Protein AF-A0A9E5NCB4-F1 (afdb_monomer_lite)

Structure (mmCIF, N/CA/C/O backbone):
data_AF-A0A9E5NCB4-F1
#
_entry.id   AF-A0A9E5NCB4-F1
#
loop_
_atom_site.group_PDB
_atom_site.id
_atom_site.type_symbol
_atom_site.label_atom_id
_atom_site.label_alt_id
_atom_site.label_comp_id
_atom_site.label_asym_id
_atom_site.label_entity_id
_atom_site.label_seq_id
_atom_site.pdbx_PDB_ins_code
_atom_site.Cartn_x
_atom_site.Cartn_y
_atom_site.Cartn_z
_atom_site.occupancy
_atom_site.B_iso_or_equiv
_atom_site.auth_seq_id
_atom_site.auth_comp_id
_atom_site.auth_asym_id
_atom_site.auth_atom_id
_atom_site.pdbx_PDB_model_num
ATOM 1 N N . PHE A 1 1 ? 1.585 13.981 -7.344 1.00 57.22 1 PHE A N 1
ATOM 2 C CA . PHE A 1 1 ? 0.929 14.562 -6.161 1.00 57.22 1 PHE A CA 1
ATOM 3 C C . PHE A 1 1 ? 2.019 15.114 -5.267 1.00 57.22 1 PHE A C 1
ATOM 5 O O . PHE A 1 1 ? 2.909 14.343 -4.936 1.00 57.22 1 PHE A O 1
ATOM 12 N N . PRO A 1 2 ? 2.036 16.426 -4.998 1.00 70.38 2 PRO A N 1
ATOM 13 C CA . PRO A 1 2 ? 3.178 17.059 -4.344 1.00 70.38 2 PRO A CA 1
ATOM 14 C C . PRO A 1 2 ? 3.268 16.766 -2.840 1.00 70.38 2 PRO A C 1
ATOM 16 O O . PRO A 1 2 ? 4.355 16.899 -2.293 1.00 70.38 2 PRO A O 1
ATOM 19 N N . ASP A 1 3 ? 2.171 16.359 -2.186 1.00 81.69 3 ASP A N 1
ATOM 20 C CA . ASP A 1 3 ? 2.150 16.145 -0.736 1.00 81.69 3 ASP A CA 1
ATOM 21 C C . ASP A 1 3 ? 1.100 15.100 -0.297 1.00 81.69 3 ASP A C 1
ATOM 23 O O . ASP A 1 3 ? 0.030 14.988 -0.902 1.00 81.69 3 ASP A O 1
ATOM 27 N N . LEU A 1 4 ? 1.420 14.344 0.758 1.00 86.31 4 LEU A N 1
ATOM 28 C CA . LEU A 1 4 ? 0.556 13.373 1.437 1.00 86.31 4 LEU A CA 1
ATOM 29 C C . LEU A 1 4 ? -0.021 13.902 2.76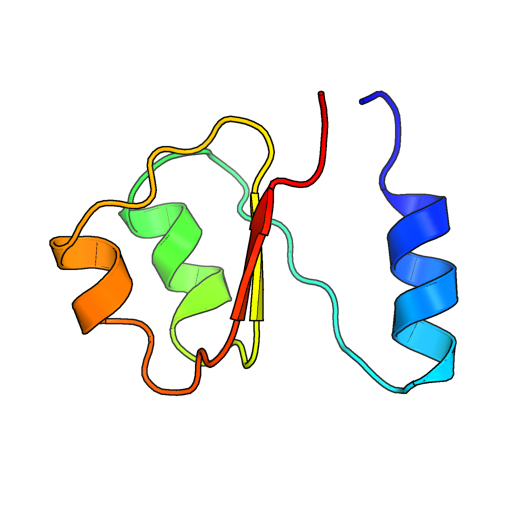1 1.00 86.31 4 LEU A C 1
ATOM 31 O O . LEU A 1 4 ? -0.852 13.213 3.355 1.00 86.31 4 LEU A O 1
ATOM 35 N N . GLU A 1 5 ? 0.376 15.090 3.231 1.00 89.56 5 GLU A N 1
ATOM 36 C CA . GLU A 1 5 ? -0.109 15.658 4.500 1.00 89.56 5 GLU A CA 1
ATOM 37 C C . GLU A 1 5 ? -1.641 15.694 4.633 1.00 89.56 5 GLU A C 1
ATOM 39 O O . GLU A 1 5 ? -2.138 15.261 5.674 1.00 89.56 5 GLU A O 1
ATOM 44 N N . PRO A 1 6 ? -2.430 16.079 3.607 1.00 90.38 6 PRO A N 1
ATOM 45 C CA . PRO A 1 6 ? -3.888 16.062 3.734 1.00 90.38 6 PRO A CA 1
ATOM 46 C C . PRO A 1 6 ? -4.446 14.660 4.011 1.00 90.38 6 PRO A C 1
ATOM 48 O O . PRO A 1 6 ? -5.345 14.490 4.831 1.00 90.38 6 PRO A O 1
ATOM 51 N N . ALA A 1 7 ? -3.891 13.633 3.356 1.00 90.50 7 ALA A N 1
ATOM 52 C CA . ALA A 1 7 ? -4.310 12.252 3.575 1.00 90.50 7 ALA A CA 1
ATOM 53 C C . ALA A 1 7 ? -3.914 11.766 4.975 1.00 90.50 7 ALA A C 1
ATOM 55 O O . ALA A 1 7 ? -4.712 11.110 5.640 1.00 90.50 7 ALA A O 1
ATOM 56 N N . LYS A 1 8 ? -2.710 12.122 5.445 1.00 91.38 8 LYS A N 1
ATOM 57 C CA . LYS A 1 8 ? -2.259 11.800 6.805 1.00 91.38 8 LYS A CA 1
ATOM 58 C C . LYS A 1 8 ? -3.169 12.411 7.863 1.00 91.38 8 LYS A C 1
ATOM 60 O O . LYS A 1 8 ? -3.545 11.702 8.785 1.00 91.38 8 LYS A O 1
ATOM 65 N N . GLN A 1 9 ? -3.536 13.686 7.722 1.00 92.75 9 GLN A N 1
ATOM 66 C CA . GLN A 1 9 ? -4.400 14.381 8.680 1.00 92.75 9 GLN A CA 1
ATOM 67 C C . GLN A 1 9 ? -5.759 13.688 8.814 1.00 92.75 9 GLN A C 1
ATOM 69 O O . GLN A 1 9 ? -6.145 13.309 9.916 1.00 92.75 9 GLN A O 1
ATOM 74 N N . VAL A 1 10 ? -6.431 13.424 7.690 1.00 93.38 10 VAL A N 1
ATOM 75 C CA . VAL A 1 10 ? -7.750 12.768 7.688 1.00 93.38 10 VAL A CA 1
ATOM 76 C C . VAL A 1 10 ? -7.681 11.342 8.244 1.00 93.38 10 VAL A C 1
ATOM 78 O O . VAL A 1 10 ? -8.556 10.916 8.993 1.00 93.38 10 VAL A O 1
ATOM 81 N N . LEU A 1 11 ? -6.643 10.577 7.897 1.00 92.56 11 LEU A N 1
ATOM 82 C CA . LEU A 1 11 ? -6.477 9.211 8.404 1.00 92.56 11 LEU A CA 1
ATOM 83 C C . LEU A 1 11 ? -6.135 9.185 9.902 1.00 92.56 11 LEU A C 1
ATOM 85 O O . LEU A 1 11 ? -6.621 8.311 10.623 1.00 92.56 11 LEU A O 1
ATOM 89 N N . ALA A 1 12 ? -5.354 10.155 10.383 1.00 93.00 12 ALA A N 1
ATOM 90 C CA . ALA A 1 12 ? -4.997 10.276 11.793 1.00 93.00 12 ALA A CA 1
ATOM 91 C C . ALA A 1 12 ? -6.220 10.542 12.687 1.00 93.00 12 ALA A C 1
ATOM 93 O O . ALA A 1 12 ? -6.269 10.024 13.801 1.00 93.00 12 ALA A O 1
ATOM 94 N N . GLU A 1 13 ? -7.237 11.262 12.198 1.00 96.00 13 GLU A N 1
ATOM 95 C CA . GLU A 1 13 ? -8.507 11.467 12.919 1.00 96.00 13 GLU A CA 1
ATOM 96 C C . GLU A 1 13 ? -9.241 10.149 13.225 1.00 96.00 13 GLU A C 1
ATOM 98 O O . GLU A 1 13 ? -9.956 10.050 14.221 1.00 96.00 13 GLU A O 1
ATOM 103 N N . MET A 1 14 ? -9.026 9.111 12.410 1.00 93.44 14 MET A N 1
ATOM 104 C CA . MET A 1 14 ? -9.575 7.764 12.617 1.00 93.44 14 MET A CA 1
ATOM 105 C C . MET A 1 14 ? -8.606 6.825 13.356 1.00 93.44 14 MET A C 1
ATOM 107 O O . MET A 1 14 ? -8.885 5.634 13.488 1.00 93.44 14 MET A O 1
ATOM 111 N N . GLY A 1 15 ? -7.460 7.335 13.820 1.00 93.38 15 GLY A N 1
ATOM 112 C CA . GLY A 1 15 ? -6.415 6.541 14.469 1.00 93.38 15 GLY A CA 1
ATOM 113 C C . GLY A 1 15 ? -5.660 5.606 13.520 1.00 93.38 15 GLY A C 1
ATOM 114 O O . GLY A 1 15 ? -5.045 4.645 13.980 1.00 93.38 15 GLY A O 1
ATOM 115 N N . ALA A 1 16 ? -5.713 5.851 12.207 1.00 93.56 16 ALA A N 1
ATOM 116 C CA . ALA A 1 16 ? -4.993 5.045 11.232 1.00 93.56 16 ALA A CA 1
ATOM 117 C C . ALA A 1 16 ? -3.522 5.476 11.121 1.00 93.56 16 ALA A C 1
ATOM 119 O O . ALA A 1 16 ? -3.189 6.661 11.153 1.00 93.56 16 ALA A O 1
ATOM 120 N N . GLU A 1 17 ? -2.639 4.495 10.939 1.00 92.81 17 GLU A N 1
ATOM 121 C CA . GLU A 1 17 ? -1.224 4.716 10.648 1.00 92.81 17 GLU A CA 1
ATOM 122 C C . GLU A 1 17 ? -1.005 4.709 9.129 1.00 92.81 17 GLU A C 1
ATOM 124 O O . GLU A 1 17 ? -1.335 3.732 8.455 1.00 92.81 17 GLU A O 1
ATOM 129 N N . LEU A 1 18 ? -0.422 5.781 8.582 1.00 93.25 18 LEU A N 1
ATOM 130 C CA . LEU A 1 18 ? -0.035 5.828 7.172 1.00 93.25 18 LEU A CA 1
ATOM 131 C C . LEU A 1 18 ? 1.458 5.519 7.017 1.00 93.25 18 LEU A C 1
ATOM 133 O O . LEU A 1 18 ? 2.303 6.264 7.511 1.00 93.25 18 LEU A O 1
ATOM 137 N N . ARG A 1 19 ? 1.775 4.458 6.267 1.00 94.19 19 ARG A N 1
ATOM 138 C CA . ARG A 1 19 ? 3.142 4.100 5.865 1.00 94.19 19 ARG A CA 1
ATOM 139 C C . ARG A 1 19 ? 3.302 4.255 4.360 1.00 94.19 19 ARG A C 1
ATOM 141 O O . ARG A 1 19 ? 2.473 3.760 3.598 1.00 94.19 19 ARG A O 1
ATOM 148 N N . LEU A 1 20 ? 4.366 4.932 3.942 1.00 93.38 20 LEU A N 1
ATOM 149 C CA . LEU A 1 20 ? 4.727 5.082 2.537 1.00 93.38 20 LEU A CA 1
ATOM 150 C C . LEU A 1 20 ? 5.834 4.081 2.200 1.00 93.38 20 LEU A C 1
ATOM 152 O O . LEU A 1 20 ? 6.779 3.943 2.969 1.00 93.38 20 LEU A O 1
ATOM 156 N N . ALA A 1 21 ? 5.709 3.390 1.069 1.00 95.12 21 ALA A N 1
ATOM 157 C CA . ALA A 1 21 ? 6.808 2.596 0.534 1.00 95.12 21 ALA A CA 1
ATOM 158 C C . ALA A 1 21 ? 7.877 3.533 -0.044 1.00 95.12 21 ALA A C 1
ATOM 160 O O . ALA A 1 21 ? 7.537 4.450 -0.794 1.00 95.12 21 ALA A O 1
ATOM 161 N N . ASP A 1 22 ? 9.147 3.279 0.265 1.00 91.88 22 ASP A N 1
ATOM 162 C CA . ASP A 1 22 ? 10.262 4.116 -0.201 1.00 91.88 22 ASP A CA 1
ATOM 163 C C . ASP A 1 22 ? 10.423 4.078 -1.730 1.00 91.88 22 ASP A C 1
ATOM 165 O O . ASP A 1 22 ? 10.836 5.057 -2.351 1.00 91.88 22 ASP A O 1
ATOM 169 N N . GLU A 1 23 ? 10.040 2.958 -2.350 1.00 93.88 23 GLU A N 1
ATOM 170 C CA . GLU A 1 23 ? 10.126 2.732 -3.791 1.00 93.88 23 GLU A CA 1
ATOM 171 C C . GLU A 1 23 ? 8.892 1.973 -4.316 1.00 93.88 23 GLU A C 1
ATOM 173 O O . GLU A 1 23 ? 8.285 1.180 -3.590 1.00 93.88 23 GLU A O 1
ATOM 178 N N . PRO A 1 24 ? 8.522 2.130 -5.603 1.00 92.31 24 PRO A N 1
ATOM 179 C CA . PRO A 1 24 ? 7.403 1.412 -6.213 1.00 92.31 24 PRO A CA 1
ATOM 180 C C . PRO A 1 24 ? 7.789 -0.015 -6.649 1.00 92.31 24 PRO A C 1
ATOM 182 O O . PRO A 1 24 ? 7.386 -0.474 -7.719 1.00 92.31 24 PRO 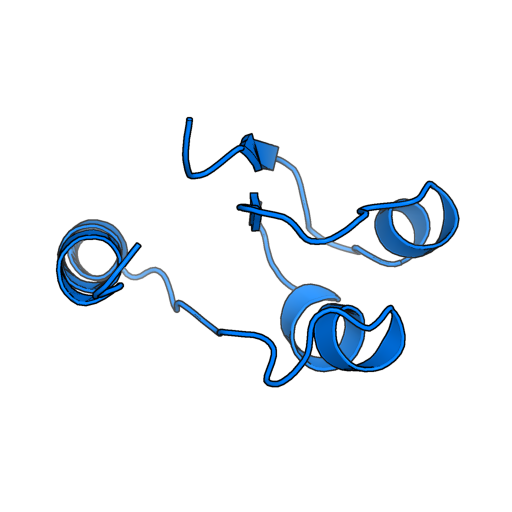A O 1
ATOM 185 N N . THR A 1 25 ? 8.591 -0.720 -5.848 1.00 95.62 25 THR A N 1
ATOM 186 C CA . THR A 1 25 ? 9.000 -2.107 -6.112 1.00 95.62 25 THR A CA 1
ATOM 187 C C . THR A 1 25 ? 8.156 -3.085 -5.292 1.00 95.62 25 THR A C 1
ATOM 189 O O . THR A 1 25 ? 7.704 -2.733 -4.201 1.00 95.62 25 THR A O 1
ATOM 192 N N . PRO A 1 26 ? 7.948 -4.335 -5.755 1.00 96.62 26 PRO A N 1
ATOM 193 C CA . PRO A 1 26 ? 7.172 -5.317 -5.000 1.00 96.62 26 PRO A CA 1
ATOM 194 C C . PRO A 1 26 ? 7.677 -5.519 -3.568 1.00 96.62 26 PRO A C 1
ATOM 196 O O . PRO A 1 26 ? 6.871 -5.604 -2.647 1.00 96.62 26 PRO A O 1
ATOM 199 N N . GLN A 1 27 ? 8.998 -5.550 -3.369 1.00 96.75 27 GLN A N 1
ATOM 200 C CA . GLN A 1 27 ? 9.582 -5.746 -2.044 1.00 96.75 27 GLN A CA 1
ATOM 201 C C . GLN A 1 27 ? 9.305 -4.553 -1.121 1.00 96.75 27 GLN A C 1
ATOM 203 O O . GLN A 1 27 ? 8.734 -4.755 -0.054 1.00 96.75 27 GLN A O 1
ATOM 208 N N . ALA A 1 28 ? 9.608 -3.325 -1.559 1.00 97.25 28 ALA A N 1
ATOM 209 C CA . ALA A 1 28 ? 9.381 -2.122 -0.754 1.00 97.25 28 ALA A CA 1
ATOM 210 C C . ALA A 1 28 ? 7.893 -1.919 -0.417 1.00 97.25 28 ALA A C 1
ATOM 212 O O . ALA A 1 28 ? 7.548 -1.520 0.694 1.00 97.25 28 ALA A O 1
ATOM 213 N N . ILE A 1 29 ? 6.990 -2.260 -1.347 1.00 97.25 29 ILE A N 1
ATOM 214 C CA . ILE A 1 29 ? 5.544 -2.264 -1.089 1.00 97.25 29 ILE A CA 1
ATOM 215 C C . ILE A 1 29 ? 5.206 -3.278 0.007 1.00 97.25 29 ILE A C 1
ATOM 217 O O . ILE A 1 29 ? 4.501 -2.949 0.958 1.00 97.25 29 ILE A O 1
ATOM 221 N N . LEU A 1 30 ? 5.700 -4.512 -0.098 1.00 97.31 30 LEU A N 1
ATOM 222 C CA . LEU A 1 30 ? 5.390 -5.571 0.862 1.00 97.31 30 LEU A CA 1
ATOM 223 C C . LEU A 1 30 ? 5.964 -5.299 2.256 1.00 97.31 30 LEU A C 1
ATOM 225 O O . LEU A 1 30 ? 5.318 -5.658 3.243 1.00 97.31 30 LEU A O 1
ATOM 229 N N . ASP A 1 31 ? 7.114 -4.639 2.353 1.00 97.69 31 ASP A N 1
ATOM 230 C CA . ASP A 1 31 ? 7.742 -4.287 3.631 1.00 97.69 31 ASP A CA 1
ATOM 231 C C . ASP A 1 31 ? 6.832 -3.399 4.495 1.00 97.69 31 ASP A C 1
ATOM 233 O O . ASP A 1 31 ? 6.788 -3.555 5.717 1.00 97.69 31 ASP A O 1
ATOM 237 N N . VAL A 1 32 ? 6.024 -2.538 3.866 1.00 96.50 32 VAL A N 1
ATOM 238 C CA . VAL A 1 32 ? 5.059 -1.678 4.570 1.00 96.50 32 VAL A CA 1
ATOM 239 C C . VAL A 1 32 ? 3.620 -2.202 4.534 1.00 96.50 32 VAL A C 1
ATOM 241 O O . VAL A 1 32 ? 2.836 -1.878 5.425 1.00 96.50 32 VAL A O 1
ATOM 244 N N . ALA A 1 33 ? 3.252 -3.019 3.539 1.00 97.25 33 ALA A N 1
ATOM 245 C CA . ALA A 1 33 ? 1.854 -3.353 3.251 1.00 97.25 33 ALA A CA 1
ATOM 246 C C . ALA A 1 33 ? 1.397 -4.749 3.709 1.00 97.25 33 ALA A C 1
ATOM 248 O O . ALA A 1 33 ? 0.192 -4.990 3.767 1.00 97.25 33 ALA A O 1
ATOM 249 N N . ARG A 1 34 ? 2.300 -5.678 4.073 1.00 97.44 34 ARG A N 1
ATOM 250 C CA . ARG A 1 34 ? 1.931 -7.069 4.450 1.00 97.44 34 ARG A CA 1
ATOM 251 C C . ARG A 1 34 ? 0.840 -7.167 5.518 1.00 97.44 34 ARG A C 1
ATOM 253 O O . ARG A 1 34 ? 0.069 -8.125 5.517 1.00 97.44 34 ARG A O 1
ATOM 260 N N . GLN A 1 35 ? 0.809 -6.211 6.442 1.00 97.56 35 GLN A N 1
ATOM 261 C CA . GLN A 1 35 ? -0.161 -6.143 7.540 1.00 97.56 35 GLN A CA 1
ATOM 262 C C . GLN A 1 35 ? -1.097 -4.934 7.436 1.00 97.56 35 GLN A C 1
ATOM 264 O O . GLN A 1 35 ? -1.840 -4.664 8.375 1.00 97.56 35 GLN A O 1
ATOM 269 N N . ALA A 1 36 ? -1.074 -4.213 6.314 1.00 97.56 36 ALA A N 1
ATOM 270 C CA . ALA A 1 36 ? -1.949 -3.073 6.105 1.00 97.56 36 ALA A CA 1
ATOM 271 C C . ALA A 1 36 ? -3.397 -3.534 5.894 1.00 97.56 36 ALA A C 1
ATOM 273 O O . ALA A 1 36 ? -3.662 -4.498 5.172 1.00 97.56 36 ALA A O 1
ATOM 274 N N . ASP A 1 37 ? -4.342 -2.812 6.494 1.00 97.12 37 ASP A N 1
ATOM 275 C CA . ASP A 1 37 ? -5.776 -3.055 6.309 1.00 97.12 37 ASP A CA 1
ATOM 276 C C . ASP A 1 37 ? -6.287 -2.487 4.963 1.00 97.12 37 ASP A C 1
ATOM 278 O O . ASP A 1 37 ? -7.277 -2.975 4.408 1.00 97.12 37 ASP A O 1
ATOM 282 N N . GLY A 1 38 ? -5.574 -1.515 4.379 1.00 96.50 38 GLY A N 1
ATOM 283 C CA . GLY A 1 38 ? -5.878 -0.932 3.072 1.00 96.50 38 GLY A CA 1
ATOM 284 C C . GLY A 1 38 ? -4.660 -0.313 2.381 1.00 96.50 38 GLY A C 1
ATOM 285 O O . GLY A 1 38 ? -3.680 0.035 3.036 1.00 96.50 38 GLY A O 1
ATOM 286 N N . LEU A 1 39 ? -4.720 -0.191 1.052 1.00 96.50 39 LEU A N 1
ATOM 287 C CA . LEU A 1 39 ? -3.685 0.440 0.225 1.00 96.50 39 LEU A CA 1
ATOM 288 C C . LEU A 1 39 ? -4.240 1.667 -0.507 1.00 96.50 39 LEU A C 1
ATOM 290 O O . LEU A 1 39 ? -5.310 1.610 -1.117 1.00 96.50 39 LEU A O 1
ATOM 294 N N . LEU A 1 40 ? -3.450 2.742 -0.515 1.00 94.81 40 LEU A N 1
ATOM 295 C CA . LEU A 1 40 ? -3.634 3.917 -1.366 1.00 94.81 40 LEU A CA 1
ATOM 296 C C . LEU A 1 40 ? -2.572 3.890 -2.471 1.00 94.81 40 LEU A C 1
ATOM 298 O O . LEU A 1 40 ? -1.378 3.924 -2.182 1.00 94.81 40 LEU A O 1
ATOM 302 N N . VAL A 1 41 ? -2.996 3.796 -3.733 1.00 94.06 41 VAL A N 1
ATOM 303 C CA . VAL A 1 41 ? -2.096 3.509 -4.863 1.00 94.06 41 VAL A CA 1
ATOM 304 C C . VAL A 1 41 ? -2.203 4.584 -5.934 1.00 94.06 41 VAL A C 1
ATOM 306 O O . VAL A 1 41 ? -3.251 4.730 -6.556 1.00 94.06 41 VAL A O 1
ATOM 309 N N . THR A 1 42 ? -1.117 5.306 -6.204 1.00 90.31 42 THR A N 1
ATOM 310 C CA . THR A 1 42 ? -1.084 6.291 -7.300 1.00 90.31 42 THR A CA 1
ATOM 311 C C . THR A 1 42 ? -0.611 5.656 -8.610 1.00 90.31 42 THR A C 1
ATOM 313 O O . THR A 1 42 ? -1.377 5.587 -9.566 1.00 90.31 42 THR A O 1
ATOM 316 N N . TYR A 1 43 ? 0.627 5.141 -8.650 1.00 88.50 43 TYR A N 1
ATOM 317 C CA . TYR A 1 43 ? 1.243 4.610 -9.883 1.00 88.50 43 TYR A CA 1
ATOM 318 C C . TYR A 1 43 ? 1.839 3.201 -9.752 1.00 88.50 43 TYR A C 1
ATOM 320 O O . TYR A 1 43 ? 2.136 2.567 -10.767 1.00 88.50 43 TYR A O 1
ATOM 328 N N . ALA A 1 44 ? 2.026 2.707 -8.524 1.00 92.62 44 ALA A N 1
ATOM 329 C CA . ALA A 1 44 ? 2.609 1.390 -8.295 1.00 92.62 44 ALA A CA 1
ATOM 330 C C . ALA A 1 44 ? 1.735 0.281 -8.901 1.00 92.62 44 ALA A C 1
ATOM 332 O O . ALA A 1 44 ? 0.506 0.316 -8.814 1.00 92.62 44 ALA A O 1
ATOM 333 N N . GLN A 1 45 ? 2.380 -0.714 -9.508 1.00 94.44 45 GLN A N 1
ATOM 334 C CA . GLN A 1 45 ? 1.694 -1.891 -10.032 1.00 94.44 45 GLN A CA 1
ATOM 335 C C . GLN A 1 45 ? 1.425 -2.866 -8.886 1.00 94.44 45 GLN A C 1
ATOM 337 O O . GLN A 1 45 ? 2.358 -3.414 -8.302 1.00 94.44 45 GLN A O 1
ATOM 342 N N . ILE A 1 46 ? 0.150 -3.090 -8.571 1.00 96.38 46 ILE A N 1
ATOM 343 C CA . ILE A 1 46 ? -0.267 -4.050 -7.545 1.00 96.38 46 ILE A CA 1
ATOM 344 C C . ILE A 1 46 ? -0.681 -5.347 -8.239 1.00 96.38 46 ILE A C 1
ATOM 346 O O . ILE A 1 46 ? -1.817 -5.498 -8.683 1.00 96.38 46 ILE A O 1
ATOM 350 N N . THR A 1 47 ? 0.281 -6.255 -8.400 1.00 97.25 47 THR A N 1
ATOM 351 C CA . THR A 1 47 ? 0.090 -7.542 -9.084 1.00 97.25 47 THR A CA 1
ATOM 352 C C . THR A 1 47 ? -0.630 -8.563 -8.197 1.00 97.25 47 THR A C 1
ATOM 354 O O . THR A 1 47 ? -0.725 -8.385 -6.981 1.00 97.25 47 THR A O 1
ATOM 357 N N . SER A 1 48 ? -1.092 -9.675 -8.783 1.00 97.69 48 SER A N 1
ATOM 358 C CA . SER A 1 48 ? -1.668 -10.805 -8.031 1.00 97.69 48 SER A CA 1
ATOM 359 C C . SER A 1 48 ? -0.732 -11.316 -6.935 1.00 97.69 48 SER A C 1
ATOM 361 O O . SER A 1 48 ? -1.178 -11.585 -5.823 1.00 97.69 48 SER A O 1
ATOM 363 N N . ASP A 1 49 ? 0.568 -11.388 -7.222 1.00 97.44 49 ASP A N 1
ATOM 364 C CA . ASP A 1 49 ? 1.575 -11.894 -6.286 1.00 97.44 49 ASP A CA 1
ATOM 365 C C . ASP A 1 49 ? 1.738 -10.983 -5.068 1.00 97.44 49 ASP A C 1
ATOM 367 O O . ASP A 1 49 ? 1.965 -11.464 -3.958 1.00 97.44 49 ASP A O 1
ATOM 371 N N . ILE A 1 50 ? 1.594 -9.666 -5.256 1.00 97.69 50 ILE A N 1
ATOM 372 C CA . ILE A 1 50 ? 1.559 -8.712 -4.145 1.00 97.69 50 ILE A CA 1
ATOM 373 C C . ILE A 1 50 ? 0.270 -8.915 -3.352 1.00 97.69 50 ILE A C 1
ATOM 375 O O . ILE A 1 50 ? 0.338 -9.078 -2.137 1.00 97.69 50 ILE A O 1
ATOM 379 N N . ILE A 1 51 ? -0.887 -8.970 -4.023 1.00 97.56 51 ILE A N 1
ATOM 380 C CA . ILE A 1 51 ? -2.208 -9.103 -3.382 1.00 97.56 51 ILE A CA 1
ATOM 381 C C . ILE A 1 51 ? -2.277 -10.350 -2.493 1.00 97.56 51 ILE A C 1
ATOM 383 O O . ILE A 1 51 ? -2.737 -10.260 -1.357 1.00 97.56 51 ILE A O 1
ATOM 387 N N . HIS A 1 52 ? -1.768 -11.493 -2.959 1.00 97.94 52 HIS A N 1
ATOM 388 C CA . HIS A 1 52 ? -1.749 -12.737 -2.184 1.00 97.94 52 HIS A CA 1
ATOM 389 C C . HIS A 1 52 ? -0.924 -12.662 -0.892 1.00 97.94 52 HIS A C 1
ATOM 391 O O . HIS A 1 52 ? -1.114 -13.488 -0.002 1.00 97.94 52 HIS A O 1
ATOM 397 N N . GLN A 1 53 ? -0.027 -11.684 -0.769 1.00 98.06 53 GLN A N 1
ATOM 398 C CA . GLN A 1 53 ? 0.816 -11.484 0.408 1.00 98.06 53 GLN A CA 1
ATOM 399 C C . GLN A 1 53 ? 0.278 -10.409 1.371 1.00 98.06 53 GLN A C 1
ATOM 401 O O . GLN A 1 53 ? 0.882 -10.174 2.423 1.00 98.06 53 GLN A O 1
ATOM 406 N N . LEU A 1 54 ? -0.838 -9.750 1.037 1.00 98.00 54 LEU A N 1
ATOM 407 C CA . LEU A 1 54 ? -1.485 -8.749 1.884 1.00 98.00 54 LEU A CA 1
ATOM 408 C C . LEU A 1 54 ? -2.439 -9.429 2.875 1.00 98.00 54 LEU A C 1
ATOM 410 O O . LEU A 1 54 ? -3.627 -9.598 2.614 1.00 98.00 54 LEU A O 1
ATOM 414 N N . ASN A 1 55 ? -1.926 -9.804 4.045 1.00 97.25 55 ASN A N 1
ATOM 415 C CA . ASN A 1 55 ? -2.622 -10.703 4.974 1.00 97.25 55 ASN A CA 1
ATOM 416 C C . ASN A 1 55 ? -3.908 -10.119 5.583 1.00 97.25 55 ASN A C 1
ATOM 418 O O . ASN A 1 55 ? -4.780 -10.864 6.028 1.00 97.25 55 ASN A O 1
ATOM 422 N N . ARG A 1 56 ? -4.012 -8.787 5.640 1.00 97.31 56 ARG A N 1
ATOM 423 C CA . ARG A 1 56 ? -5.135 -8.064 6.258 1.00 97.31 56 ARG A CA 1
ATOM 424 C C . ARG A 1 56 ? -5.880 -7.146 5.299 1.00 97.31 56 ARG A C 1
ATOM 426 O O . ARG A 1 56 ? -6.954 -6.662 5.649 1.00 97.31 56 ARG A O 1
ATOM 433 N N . CYS A 1 57 ? -5.338 -6.918 4.105 1.00 97.69 57 CYS A N 1
ATOM 434 C CA . CYS A 1 57 ? -5.850 -5.888 3.218 1.00 97.69 57 CYS A CA 1
ATOM 435 C C . CYS A 1 57 ? -7.255 -6.238 2.726 1.00 97.69 57 CYS A C 1
ATOM 437 O O . CYS A 1 57 ? -7.494 -7.311 2.170 1.00 97.69 57 CYS A O 1
ATOM 439 N N . ARG A 1 58 ? -8.192 -5.310 2.928 1.00 96.81 58 ARG A N 1
ATOM 440 C CA . ARG A 1 58 ? -9.580 -5.431 2.463 1.00 96.81 58 ARG A CA 1
ATOM 441 C C . ARG A 1 58 ? -9.909 -4.484 1.318 1.00 96.81 58 ARG A C 1
ATOM 443 O O . ARG A 1 58 ? -10.886 -4.720 0.613 1.00 96.81 58 ARG A O 1
ATOM 450 N N . ILE A 1 59 ? -9.133 -3.414 1.150 1.00 96.56 59 ILE A N 1
ATOM 451 C CA . ILE A 1 59 ? -9.435 -2.325 0.218 1.00 96.56 59 ILE A CA 1
ATOM 452 C C . ILE A 1 59 ? -8.145 -1.855 -0.455 1.00 96.56 59 ILE A C 1
ATOM 454 O O . ILE A 1 59 ? -7.165 -1.536 0.213 1.00 96.56 59 ILE A O 1
ATOM 458 N N . ILE A 1 60 ? -8.172 -1.759 -1.783 1.00 96.62 60 ILE A N 1
ATOM 459 C CA . ILE A 1 60 ? -7.113 -1.141 -2.584 1.00 96.62 60 ILE A CA 1
ATOM 460 C C . ILE A 1 60 ? -7.771 -0.024 -3.386 1.00 96.62 60 ILE A C 1
ATOM 462 O O . ILE A 1 60 ? -8.600 -0.288 -4.257 1.00 96.62 60 ILE A O 1
ATOM 466 N N . ALA A 1 61 ? -7.435 1.222 -3.069 1.00 94.44 61 ALA A N 1
ATOM 467 C CA . ALA A 1 61 ? -8.007 2.394 -3.714 1.00 94.44 61 ALA A CA 1
ATOM 468 C C . ALA A 1 61 ? -6.958 3.090 -4.582 1.00 94.44 61 ALA A C 1
ATOM 470 O O . ALA A 1 61 ? -5.825 3.322 -4.149 1.00 94.44 61 ALA A O 1
ATOM 471 N N . ARG A 1 62 ? -7.345 3.468 -5.806 1.00 92.00 62 ARG A N 1
ATOM 472 C CA . ARG A 1 62 ? -6.510 4.359 -6.613 1.00 92.00 62 ARG A CA 1
ATOM 473 C C . ARG A 1 62 ? -6.553 5.762 -6.014 1.00 92.00 62 ARG A C 1
ATOM 475 O O . ARG A 1 62 ? -7.616 6.366 -5.923 1.00 92.00 62 ARG A O 1
ATOM 482 N N . PHE A 1 63 ? -5.394 6.252 -5.601 1.00 88.62 63 PHE A N 1
ATOM 483 C CA . PHE A 1 63 ? -5.202 7.549 -4.971 1.00 88.62 63 PHE A CA 1
ATOM 484 C C . PHE A 1 63 ? -4.490 8.486 -5.948 1.00 88.62 63 PHE A C 1
ATOM 486 O O . PHE A 1 63 ? -3.261 8.539 -6.008 1.00 88.62 63 PHE A O 1
ATOM 493 N N . GLY A 1 64 ? -5.280 9.167 -6.773 1.00 81.56 64 GLY A N 1
ATOM 494 C CA . GLY A 1 64 ? -4.815 9.995 -7.884 1.00 81.56 64 GLY A CA 1
ATOM 495 C C . GLY A 1 64 ? -5.788 9.941 -9.063 1.00 81.56 64 GLY A C 1
ATOM 496 O O . GLY A 1 64 ? -6.795 9.234 -8.993 1.00 81.56 64 GLY A O 1
ATOM 497 N N . ILE A 1 65 ? -5.490 10.692 -10.126 1.00 67.00 65 ILE A N 1
ATOM 498 C CA . ILE A 1 65 ? -6.237 10.686 -11.397 1.00 67.00 65 ILE A CA 1
ATOM 499 C C . ILE A 1 65 ? -5.400 9.958 -12.445 1.00 67.00 65 ILE A C 1
ATOM 501 O O . ILE A 1 65 ? -4.209 10.323 -12.563 1.00 67.00 65 ILE A O 1
#

Sequence (65 aa):
FPDLEPAKQVLAEMGAELRLADEPTPQAILDVARQADGLLVTYAQITSDIIHQLNRCRIIARFGI

Radius of gyration: 11.61 Å; chains: 1; bounding box: 20×30×26 Å

Secondary structure (DSSP, 8-state):
----HHHHHHHHHTTPPP---SSSSHHHHHHHHTT-SEEEESS----HHHHTT-SS--EEEE---

pLDDT: mean 93.01, std 7.24, range [57.22, 98.06]

Foldseek 3Di:
DPDCVVVVVVCVVVVDDDDDQPDLDLVSCCVPQLAPCEAEAAPRDCDPVSVVSRPRHDYYDDHYD

=== Feature glossary ===
The record interleaves many kinds of information about one protein. Here is each kind framed as the question it answers.

Q: What known structures does this most resemble?
A: Structural nearest neighbors (via Foldseek easy-search vs the PDB). Reported per hit: target PDB id, E-value, and alignment TM-score. A TM-score above ~0.5 is the conventional threshold for 'same fold'.

Q: Where is each backbone atom in 3D?
A: The mmCIF table is the protein's shape written out atom by atom. For each backbone N, Cα, C, and carbonyl O, it records an (x, y, z) coordinate triple in Å plus the residue type, chain letter, and residue number.

Q: What are the backbone torsion angles?
A: The φ/ψ torsion pair specifi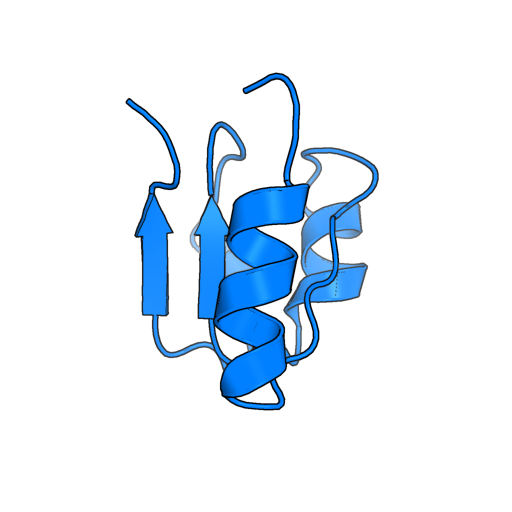es the backbone conformation at each residue. φ rotates about the N–Cα bond, ψ about the Cα–C bond. Steric clashes forbid most of the (φ, ψ) plane — the allowed regions (α-helix basin, β-sheet basin, left-handed helix) are the Ramachandran-allowed regions.

Q: Which residues are buried vs exposed?
A: Solvent-accessible surface area (SASA) is the area in Å² traced out by the centre of a 1.4 Å probe sphere (a water molecule) rolled over the protein's van der Waals surface (Shrake–Rupley / Lee–Richards construction). Buried residues have near-zero SASA; fully exposed residues can exceed 200 Å². The total SASA scales roughly with the number of surface residues.

Q: How confident is the AlphaFold model at each residue?
A: pLDDT is the predicted lDDT-Cα score: AlphaFold's confidence that the local environment of each residue (all inter-atomic distances within 15 Å) is correctly placed. It is a per-residue number between 0 and 100, with higher meaning more reliable.

Q: What does the local fold look like, residue by residue?
A: 3Di is Foldseek's structural alphabet. Each residue is assigned one of twenty discrete states based on how its Cα sits relative to its spatial (not sequential) neighbors. Aligning 3Di strings finds structural homologs roughly as well as full 3D superposition, but orders of magnitude faster.

Q: How big and how compact is the whole molecule?
A: Radius of gyration (Rg) is the root-mean-square distance of Cα atoms from their centroid — a single number for overall size and compactness. A globular domain of N residues has Rg ≈ 2.2·N^0.38 Å; an extended or disordered chain has a much larger Rg. The Cα contact count is the number of residue pairs whose Cα atoms are within 8 Å and are more than four positions apart in sequence — a standard proxy for tertiary packing density. The bounding box is the smallest axis-aligned box enclosing all Cα atoms.

Q: Which residues are in helices, strands, or loops?
A: DSSP 8-state secondary structure assigns each residue one of H (α-helix), G (3₁₀-helix), I (π-helix), E (extended β-strand), B (isolated β-bridge), T (hydrogen-bonded turn), S (bend), or '-' (coil). The assignment is computed from backbone hy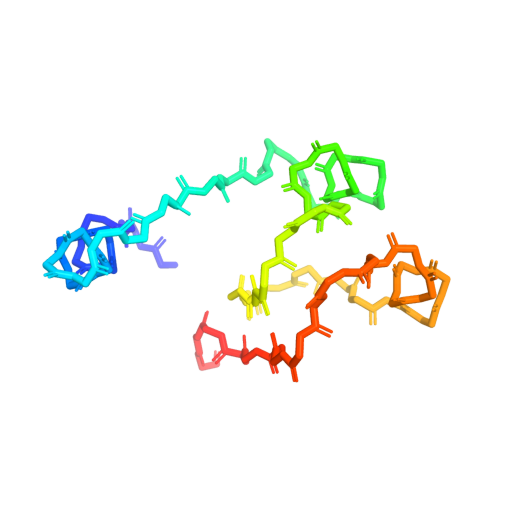drogen-bond geometry via the Kabsch–Sander algorithm.

Q: How mobile is each atom in the crystal?
A: Crystallographic B-factors measure how much each atom's electron density is smeared out, in Å². They rise in mobile loops and surface residues and fall in the buried interior. In AlphaFold models this column is repurposed to hold pLDDT instead.

Q: What if only a Cα trace is available?
A: P-SEA three-state annotation lab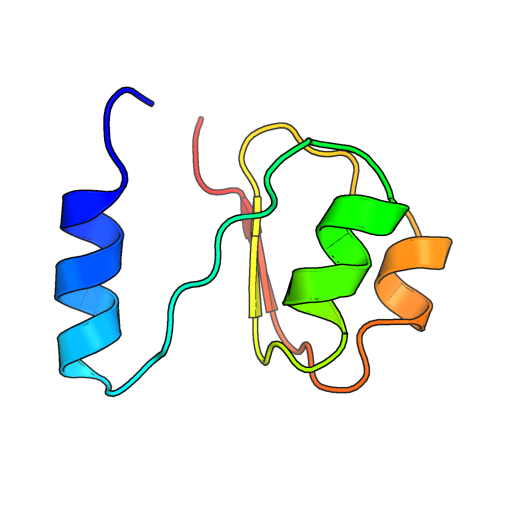els each residue as helix, strand, or coil based purely on the geometry of the Cα trace. It serves as a fallback when the full backbone (and thus DSSP) is unavailable.

Q: What family and function is it annotated with?
A: Database cross-references. InterPro integrates a dozen domain/family signature databases into unified entries with residue-range hits. GO terms attach function/process/location labels with evidence codes. CATH codes position the fold in a four-level structural taxonomy. Organism is the NCBI-taxonomy species name.

Q: Are the domains correctly placed relative to each other?
A: Predicted Aligned Error (PAE) is an AlphaFold confidence matrix: entry (i, j) is the expected error in the po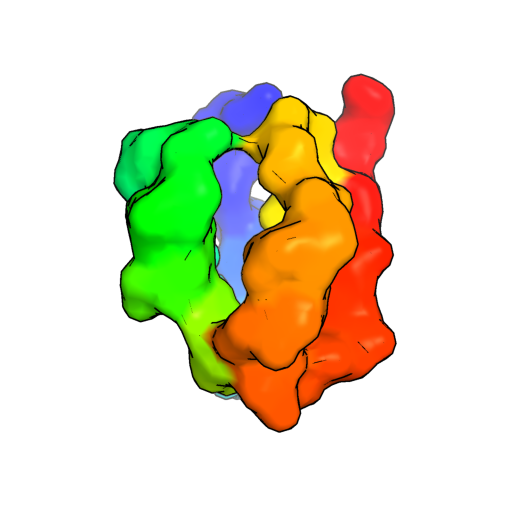sition of residue j, in ångströms, when the prediction is superimposed on the true structure at residue i. Low PAE within a block of residues means that block is internally rigid and well-predicted; high PAE between two blocks means their relative placement is uncertain even if each block individually is confident.

Q: What do the diagnostic plots show?
A: Three diagnostic plots accompany the record. The Cα contact map visualizes the tertiary structure as a 2D adjacency matrix (8 Å cutoff, sequence-local contacts suppressed). The Ramachandran plot shows the distribution of backbone (φ, ψ) torsions, with points in the α and β basins reflecting secondary structure content. The PAE plot shows AlphaFold's inter-residue confidence as a color matrix.

Q: What is the amino-acid chain?
A: Primary structure: the covalent order of the twenty standard amino acids along the backbone. Two proteins with the same sequence will (almost always) fold to the same structure; two with 30% identity often share a fold but not the details.

Q: What do the rendered images show?
A: The six renders are orthographic views along the three Cartesian axes in both directions. Representation (cartoon, sticks, or surface) and color scheme (sequence-rainbow or by-chain) vary across proteins so the training set covers all the common visualization conventions.